Protein AF-A0A6G1H232-F1 (afdb_monomer_lite)

Organism: NCBI:txid1176131

Secondary structure (DSSP, 8-state):
----HHHHHHHTTT----PPPTTBPSEEEEEEEEEEE-TT--TT-GGGGSTTS--S--EEEEEEEEEEE-SS--B------TTTTT--TT-TTTS--TTTS-GGG---SSSPPP-PPSS---PPPPP-----SS--HHHHHHHHHHHHHHTTS--

pLDDT: mean 80.33, std 13.7, range [39.66, 95.19]

Radius of gyration: 19.37 Å; chains: 1; bounding box: 44×38×48 Å

InterPro domains:
  IPR005103 Auxiliary Activity family 9, catalytic domain [PF03443] (4-102)
  IPR049892 Auxiliary Activity family 9 [PTHR33353] (3-123)

Structure (mmCIF, N/CA/C/O backbone):
data_AF-A0A6G1H232-F1
#
_entry.id   AF-A0A6G1H232-F1
#
loop_
_atom_site.group_PDB
_atom_site.id
_atom_site.type_symbol
_atom_site.label_atom_id
_atom_site.label_alt_id
_atom_site.label_comp_id
_atom_site.label_asym_id
_atom_site.label_entity_id
_atom_site.label_seq_id
_atom_site.pdbx_PDB_ins_code
_atom_site.Cartn_x
_atom_site.Cartn_y
_atom_site.Cartn_z
_atom_site.occupancy
_atom_site.B_iso_or_equiv
_atom_site.auth_seq_id
_atom_site.auth_comp_id
_atom_site.auth_asym_id
_atom_site.auth_atom_id
_atom_site.pdbx_PDB_model_num
ATOM 1 N N . MET A 1 1 ? -1.496 -7.223 -22.963 1.00 62.72 1 MET A N 1
ATOM 2 C CA . MET A 1 1 ? -1.714 -6.046 -22.096 1.00 62.72 1 MET A CA 1
ATOM 3 C C . MET A 1 1 ? -1.833 -6.527 -20.659 1.00 62.72 1 MET A C 1
ATOM 5 O O . MET A 1 1 ? -2.638 -7.417 -20.406 1.00 62.72 1 MET A O 1
ATOM 9 N N . HIS A 1 2 ? -0.990 -6.029 -19.755 1.00 83.75 2 HIS A N 1
ATOM 10 C CA . HIS A 1 2 ? -1.059 -6.359 -18.328 1.00 83.75 2 HIS A CA 1
ATOM 11 C C . HIS A 1 2 ? -2.057 -5.431 -17.626 1.00 83.75 2 HIS A C 1
ATOM 13 O O . HIS A 1 2 ? -2.220 -4.296 -18.056 1.00 83.75 2 HIS A O 1
ATOM 19 N N . VAL A 1 3 ? -2.729 -5.924 -16.582 1.00 90.31 3 VAL A N 1
ATOM 20 C CA . VAL A 1 3 ? -3.655 -5.131 -15.759 1.00 90.31 3 VAL A CA 1
ATOM 21 C C . VAL A 1 3 ? -3.040 -4.950 -14.377 1.00 90.31 3 VAL A C 1
ATOM 23 O O . VAL A 1 3 ? -2.821 -5.934 -13.667 1.00 90.31 3 VAL A O 1
ATOM 26 N N . TRP A 1 4 ? -2.793 -3.704 -13.993 1.00 93.88 4 TRP A N 1
ATOM 27 C CA . TRP A 1 4 ? -2.229 -3.299 -12.708 1.00 93.88 4 TRP A CA 1
ATOM 28 C C . TRP A 1 4 ? -3.315 -2.817 -11.737 1.00 93.88 4 TRP A C 1
ATOM 30 O O . TRP A 1 4 ? -4.482 -2.625 -12.094 1.00 93.88 4 TRP A O 1
ATOM 40 N N . SER A 1 5 ? -2.944 -2.618 -10.470 1.00 93.94 5 SER A N 1
ATOM 41 C CA . SER A 1 5 ? -3.846 -2.028 -9.469 1.00 93.94 5 SER A CA 1
ATOM 42 C C . SER A 1 5 ? -4.325 -0.632 -9.881 1.00 93.94 5 SER A C 1
ATOM 44 O O . SER A 1 5 ? -5.495 -0.314 -9.668 1.00 93.94 5 SER A O 1
ATOM 46 N N . SER A 1 6 ? -3.466 0.158 -10.534 1.00 94.19 6 SER A N 1
ATOM 47 C CA . SER A 1 6 ? -3.787 1.480 -11.084 1.00 94.19 6 SER A CA 1
ATOM 48 C C . SER A 1 6 ? -4.922 1.433 -12.105 1.00 94.19 6 SER A C 1
ATOM 50 O O . SER A 1 6 ? -5.809 2.280 -12.066 1.00 94.19 6 SER A O 1
ATOM 52 N N . ASP A 1 7 ? -4.957 0.415 -12.965 1.00 94.00 7 ASP A N 1
ATOM 53 C CA . ASP A 1 7 ? -5.996 0.287 -13.992 1.00 94.00 7 ASP A CA 1
ATOM 54 C C . ASP A 1 7 ? -7.362 0.016 -13.355 1.00 94.00 7 ASP A C 1
ATOM 56 O O . ASP A 1 7 ? -8.379 0.592 -13.748 1.00 94.00 7 ASP A O 1
ATOM 60 N N . LYS A 1 8 ? -7.390 -0.828 -12.315 1.00 93.81 8 LYS A N 1
ATOM 61 C CA . LYS A 1 8 ? -8.605 -1.093 -11.528 1.00 93.81 8 LYS A CA 1
ATOM 62 C C . LYS A 1 8 ? -9.056 0.147 -10.762 1.00 93.81 8 LYS A C 1
ATOM 64 O O . LYS A 1 8 ? -10.244 0.451 -10.760 1.00 93.81 8 LYS A O 1
ATOM 69 N N . PHE A 1 9 ? -8.113 0.857 -10.148 1.00 92.31 9 PHE A N 1
ATOM 70 C CA . PHE A 1 9 ? -8.367 2.103 -9.432 1.00 92.31 9 PHE A CA 1
ATOM 71 C C . PHE A 1 9 ? -8.992 3.164 -10.349 1.00 92.31 9 PHE A C 1
ATOM 73 O O . PHE A 1 9 ? -10.014 3.754 -10.000 1.00 92.31 9 PHE A O 1
ATOM 80 N N . LEU A 1 10 ? -8.435 3.362 -11.547 1.00 91.44 10 LEU A N 1
ATOM 81 C CA . LEU A 1 10 ? -8.978 4.291 -12.540 1.00 91.44 10 LEU A CA 1
ATOM 82 C C . LEU A 1 10 ? -10.363 3.852 -13.029 1.00 91.44 10 LEU A C 1
ATOM 84 O O . LEU A 1 10 ? -11.277 4.675 -13.097 1.00 91.44 10 LEU A O 1
ATOM 88 N N . LYS A 1 11 ? -10.551 2.553 -13.297 1.00 94.12 11 LYS A N 1
ATOM 89 C CA . LYS A 1 11 ? -11.846 1.991 -13.709 1.00 94.12 11 LYS A CA 1
ATOM 90 C C . LYS A 1 11 ? -12.937 2.166 -12.646 1.00 94.12 11 LYS A C 1
ATOM 92 O O . LYS A 1 11 ? -14.100 2.326 -13.005 1.00 94.12 11 LYS A O 1
ATOM 97 N N . ASP A 1 12 ? -12.578 2.181 -11.364 1.00 92.75 12 ASP A N 1
ATOM 98 C CA . ASP A 1 12 ? -13.502 2.421 -10.247 1.00 92.75 12 ASP A CA 1
ATOM 99 C C . ASP A 1 12 ? -13.603 3.910 -9.855 1.00 92.75 12 ASP A C 1
ATOM 101 O O . ASP A 1 12 ? -13.785 4.265 -8.692 1.00 92.75 12 ASP A O 1
ATOM 105 N N . ASN A 1 13 ? -13.484 4.827 -10.823 1.00 90.50 13 ASN A N 1
ATOM 106 C CA . ASN A 1 13 ? -13.584 6.277 -10.601 1.00 90.50 13 ASN A CA 1
ATOM 107 C C . ASN A 1 13 ? -12.595 6.817 -9.552 1.00 90.50 13 ASN A C 1
ATOM 109 O O . ASN A 1 13 ? -12.961 7.699 -8.763 1.00 90.50 13 ASN A O 1
ATOM 113 N N . ALA A 1 14 ? -11.366 6.292 -9.552 1.00 88.81 14 ALA A N 1
ATOM 114 C CA . ALA A 1 14 ? -10.322 6.619 -8.585 1.00 88.81 14 ALA A CA 1
ATOM 115 C C . ALA A 1 14 ? -10.736 6.310 -7.133 1.00 88.81 14 ALA A C 1
ATOM 117 O O . ALA A 1 14 ? -10.474 7.087 -6.211 1.00 88.81 14 ALA A O 1
ATOM 118 N N . LYS A 1 15 ? -11.406 5.170 -6.920 1.00 88.38 15 LYS A N 1
ATOM 119 C CA . LYS A 1 15 ? -11.783 4.670 -5.593 1.00 88.38 15 LYS A CA 1
ATOM 120 C C . LYS A 1 15 ? -11.056 3.371 -5.275 1.00 88.38 15 LYS A C 1
ATOM 122 O O . LYS A 1 15 ? -10.777 2.545 -6.138 1.00 88.38 15 LYS A O 1
ATOM 127 N N . TRP A 1 16 ? -10.755 3.199 -3.992 1.00 90.62 16 TRP A N 1
ATOM 128 C CA . TRP A 1 16 ? -10.225 1.958 -3.448 1.00 90.62 16 TRP A CA 1
ATOM 129 C C . TRP A 1 16 ? -10.820 1.726 -2.062 1.00 90.62 16 TRP A C 1
ATOM 131 O O . TRP A 1 16 ? -10.748 2.599 -1.197 1.00 90.62 16 TRP A O 1
ATOM 141 N N . THR A 1 17 ? -11.430 0.561 -1.848 1.00 90.94 17 THR A N 1
ATOM 142 C CA . THR A 1 17 ? -12.083 0.229 -0.575 1.00 90.94 17 THR A CA 1
ATOM 143 C C . THR A 1 17 ? -11.216 -0.726 0.229 1.00 90.94 17 THR A C 1
ATOM 145 O O . THR A 1 17 ? -10.783 -1.759 -0.274 1.00 90.94 17 THR A O 1
ATOM 148 N N . VAL A 1 18 ? -11.015 -0.405 1.505 1.00 88.44 18 VAL A N 1
ATOM 149 C CA . VAL A 1 18 ? -10.358 -1.282 2.479 1.00 88.44 18 VAL A CA 1
ATOM 150 C C . VAL A 1 18 ? -11.296 -1.548 3.650 1.00 88.44 18 VAL A C 1
ATOM 152 O O . VAL A 1 18 ? -12.068 -0.679 4.057 1.00 88.44 18 VAL A O 1
ATOM 155 N N . THR A 1 19 ? -11.244 -2.760 4.193 1.00 87.69 19 THR A N 1
ATOM 156 C CA . THR A 1 19 ? -11.988 -3.129 5.401 1.00 87.69 19 THR A CA 1
ATOM 157 C C . THR A 1 19 ? -11.055 -3.057 6.599 1.00 87.69 19 THR A C 1
ATOM 159 O O . THR A 1 19 ? -9.981 -3.655 6.584 1.00 87.69 19 THR A O 1
ATOM 162 N N . VAL A 1 20 ? -11.465 -2.326 7.637 1.00 88.06 20 VAL A N 1
ATOM 163 C CA . VAL A 1 20 ? -10.744 -2.302 8.915 1.00 88.06 20 VAL A CA 1
ATOM 164 C C . VAL A 1 20 ? -10.770 -3.718 9.504 1.00 88.06 20 VAL A C 1
ATOM 166 O O . VAL A 1 20 ? -11.863 -4.278 9.632 1.00 88.06 20 VAL A O 1
ATOM 169 N N . PRO A 1 21 ? -9.615 -4.321 9.849 1.00 88.81 21 PRO A N 1
ATOM 170 C CA . PRO A 1 21 ? -9.601 -5.640 10.466 1.00 88.81 21 PRO A CA 1
ATOM 171 C C . PRO A 1 21 ? -10.390 -5.621 11.777 1.00 88.81 21 PRO A C 1
ATOM 173 O O . PRO A 1 21 ? -10.229 -4.722 12.596 1.00 88.81 21 PRO A O 1
ATOM 176 N N . HIS A 1 22 ? -11.263 -6.603 11.971 1.00 87.06 22 HIS A N 1
ATOM 177 C CA . HIS A 1 22 ? -12.222 -6.598 13.077 1.00 87.06 22 HIS A CA 1
ATOM 178 C C . HIS A 1 22 ? -11.588 -6.894 14.448 1.00 87.06 22 HIS A C 1
ATOM 180 O O . HIS A 1 22 ? -12.247 -6.730 15.474 1.00 87.06 22 HIS A O 1
ATOM 186 N N . ASP A 1 23 ? -10.343 -7.373 14.472 1.00 89.94 23 ASP A N 1
ATOM 187 C CA . ASP A 1 23 ? -9.664 -7.873 15.665 1.00 89.94 23 ASP A CA 1
ATOM 188 C C . ASP A 1 23 ? -8.641 -6.908 16.274 1.00 89.94 23 ASP A C 1
ATOM 190 O O . ASP A 1 23 ? -8.110 -7.176 17.352 1.00 89.94 23 ASP A O 1
ATOM 194 N N . ILE A 1 24 ? -8.396 -5.763 15.638 1.00 93.06 24 ILE A N 1
ATOM 195 C CA . ILE A 1 24 ? -7.462 -4.769 16.168 1.00 93.06 24 ILE A CA 1
ATOM 196 C C . ILE A 1 24 ? -8.065 -4.000 17.346 1.00 93.06 24 ILE A C 1
ATOM 198 O O . ILE A 1 24 ? -9.274 -3.773 17.423 1.00 93.06 24 ILE A O 1
ATOM 202 N N . ALA A 1 25 ? -7.200 -3.573 18.265 1.00 93.75 25 ALA A N 1
ATOM 203 C CA . ALA A 1 25 ? -7.613 -2.845 19.458 1.00 93.75 25 ALA A CA 1
ATOM 204 C C . ALA A 1 25 ? -8.331 -1.522 19.127 1.00 93.75 25 ALA A C 1
ATOM 206 O O . ALA A 1 25 ? -7.896 -0.816 18.214 1.00 93.75 25 ALA A O 1
ATOM 207 N N . PRO A 1 26 ? -9.374 -1.120 19.872 1.00 92.31 26 PRO A N 1
ATOM 208 C CA . PRO A 1 26 ? -9.984 0.193 19.702 1.00 92.31 26 PRO A CA 1
ATOM 209 C C . PRO A 1 26 ? -8.990 1.305 20.078 1.00 92.31 26 PRO A C 1
ATOM 211 O O . PRO A 1 26 ? -8.451 1.305 21.183 1.00 92.31 26 PRO A O 1
ATOM 214 N N . ARG A 1 27 ? -8.719 2.236 19.154 1.00 92.62 27 ARG A N 1
ATOM 215 C CA . ARG A 1 27 ? -7.879 3.440 19.343 1.00 92.62 27 ARG A CA 1
ATOM 216 C C . ARG A 1 27 ? -7.896 4.319 18.091 1.00 92.62 27 ARG A C 1
ATOM 218 O O . ARG A 1 27 ? -8.546 4.000 17.097 1.00 92.62 27 ARG A O 1
ATOM 225 N N . LYS A 1 28 ? -7.156 5.429 18.132 1.00 93.12 28 LYS A N 1
ATOM 226 C CA . LYS A 1 28 ? -6.840 6.235 16.947 1.00 93.12 28 LYS A CA 1
ATOM 227 C C . LYS A 1 28 ? -5.763 5.531 16.113 1.00 93.12 28 LYS A C 1
ATOM 229 O O . LYS A 1 28 ? -4.752 5.084 16.655 1.00 93.12 28 LYS A O 1
ATOM 234 N N . TYR A 1 29 ? -5.988 5.443 14.810 1.00 93.06 29 TYR A N 1
ATOM 235 C CA . TYR A 1 29 ? -5.067 4.897 13.818 1.00 93.06 29 TYR A CA 1
ATOM 236 C C . TYR A 1 29 ? -4.853 5.910 12.695 1.00 93.06 29 TYR A C 1
ATOM 238 O O . TYR A 1 29 ? -5.744 6.700 12.383 1.00 93.06 29 TYR A O 1
ATOM 246 N N . VAL A 1 30 ? -3.691 5.829 12.051 1.00 93.62 30 VAL A N 1
ATOM 247 C CA . VAL A 1 30 ? -3.447 6.464 10.754 1.00 93.62 30 VAL A CA 1
ATOM 248 C C . VAL A 1 30 ? -3.567 5.386 9.685 1.00 93.62 30 VAL A C 1
ATOM 250 O O . VAL A 1 30 ? -2.851 4.385 9.721 1.00 93.62 30 VAL A O 1
ATOM 253 N N . VAL A 1 31 ? -4.466 5.586 8.730 1.00 93.81 31 VAL A N 1
ATOM 254 C CA . VAL A 1 31 ? -4.542 4.791 7.505 1.00 93.81 31 VAL A CA 1
ATOM 255 C C . VAL A 1 31 ? -3.631 5.449 6.480 1.00 93.81 31 VAL A C 1
ATOM 257 O O . VAL A 1 31 ? -3.939 6.535 6.000 1.00 93.81 31 VAL A O 1
ATOM 260 N N . ARG A 1 32 ? -2.513 4.798 6.152 1.00 95.19 32 ARG A N 1
ATOM 261 C CA . ARG A 1 32 ? -1.597 5.209 5.081 1.00 95.19 32 ARG A CA 1
ATOM 262 C C . ARG A 1 32 ? -1.954 4.443 3.808 1.00 95.19 32 ARG A C 1
ATOM 264 O O . ARG A 1 32 ? -1.670 3.252 3.713 1.00 95.19 32 ARG A O 1
ATOM 271 N N . HIS A 1 33 ? -2.588 5.110 2.855 1.00 94.69 33 HIS A N 1
ATOM 272 C CA . HIS A 1 33 ? -2.794 4.603 1.501 1.00 94.69 33 HIS A CA 1
ATOM 273 C C . HIS A 1 33 ? -1.624 5.035 0.613 1.00 94.69 33 HIS A C 1
ATOM 275 O O . HIS A 1 33 ? -1.111 6.142 0.757 1.00 94.69 33 HIS A O 1
ATOM 281 N N . GLU A 1 34 ? -1.195 4.168 -0.296 1.00 95.00 34 GLU A N 1
ATOM 282 C CA . GLU A 1 34 ? -0.082 4.447 -1.196 1.00 95.00 34 GLU A CA 1
ATOM 283 C C . GLU A 1 34 ? -0.333 3.823 -2.564 1.00 95.00 34 GLU A C 1
ATOM 285 O O . GLU A 1 34 ? -0.633 2.633 -2.659 1.00 95.00 34 GLU A O 1
ATOM 290 N N . ASN A 1 35 ? -0.155 4.631 -3.607 1.00 94.62 35 ASN A N 1
ATOM 291 C CA . ASN A 1 35 ? 0.039 4.153 -4.968 1.00 94.62 35 ASN A CA 1
ATOM 292 C C . ASN A 1 35 ? 1.523 4.259 -5.312 1.00 94.62 35 ASN A C 1
ATOM 294 O O . ASN A 1 35 ? 2.147 5.285 -5.052 1.00 94.62 35 ASN A O 1
ATOM 298 N N . LEU A 1 36 ? 2.073 3.208 -5.912 1.00 93.31 36 LEU A N 1
ATOM 299 C CA . LEU A 1 36 ? 3.470 3.153 -6.317 1.00 93.31 36 LEU A CA 1
ATOM 300 C C . LEU A 1 36 ? 3.535 3.094 -7.845 1.00 93.31 36 LEU A C 1
ATOM 302 O O . LEU A 1 36 ? 3.120 2.100 -8.441 1.00 93.31 36 LEU A O 1
ATOM 306 N N . ALA A 1 37 ? 4.003 4.165 -8.486 1.00 92.69 37 ALA A N 1
ATOM 307 C CA . ALA A 1 37 ? 4.113 4.214 -9.940 1.00 92.69 37 ALA A CA 1
ATOM 308 C C . ALA A 1 37 ? 5.483 3.695 -10.394 1.00 92.69 37 ALA A C 1
ATOM 310 O O . ALA A 1 37 ? 6.516 4.129 -9.890 1.00 92.69 37 ALA A O 1
ATOM 311 N N . LEU A 1 38 ? 5.475 2.770 -11.358 1.00 91.88 38 LEU A N 1
ATOM 312 C CA . LEU A 1 38 ? 6.658 2.004 -11.771 1.00 91.88 38 LEU A CA 1
ATOM 313 C C . LEU A 1 38 ? 7.176 2.365 -13.170 1.00 91.88 38 LEU A C 1
ATOM 315 O O . LEU A 1 38 ? 8.104 1.734 -13.661 1.00 91.88 38 LEU A O 1
ATOM 319 N N . HIS A 1 39 ? 6.584 3.364 -13.828 1.00 89.69 39 HIS A N 1
ATOM 320 C CA . HIS A 1 39 ? 6.875 3.688 -15.229 1.00 89.69 39 HIS A CA 1
ATOM 321 C C . HIS A 1 39 ? 8.313 4.178 -15.476 1.00 89.69 39 HIS A C 1
ATOM 323 O O . HIS A 1 39 ? 8.751 4.134 -16.619 1.00 89.69 39 HIS A O 1
ATOM 329 N N . PHE A 1 40 ? 9.033 4.556 -14.412 1.00 86.94 40 PHE A N 1
ATOM 330 C CA . PHE A 1 40 ? 10.464 4.886 -14.406 1.00 86.94 40 PHE A CA 1
ATOM 331 C C . PHE A 1 40 ? 11.267 4.052 -13.387 1.00 86.94 40 PHE A C 1
ATOM 333 O O . PHE A 1 40 ? 12.355 4.439 -12.958 1.00 86.94 40 PHE A O 1
ATOM 340 N N . ALA A 1 41 ? 10.726 2.911 -12.946 1.00 87.62 41 ALA A N 1
ATOM 341 C CA . ALA A 1 41 ? 11.365 2.063 -11.938 1.00 87.62 41 ALA A CA 1
ATOM 342 C C . ALA A 1 41 ? 12.420 1.109 -12.525 1.00 87.62 41 ALA A C 1
ATOM 344 O O . ALA A 1 41 ? 13.068 0.379 -11.774 1.00 87.62 41 ALA A O 1
ATOM 345 N N . SER A 1 42 ? 12.628 1.098 -13.844 1.00 85.75 42 SER A N 1
ATOM 346 C CA . SER A 1 42 ? 13.705 0.308 -14.437 1.00 85.75 42 SER A CA 1
ATOM 347 C C . SER A 1 42 ? 15.056 0.986 -14.217 1.00 85.75 42 SER A C 1
ATOM 349 O O . SER A 1 42 ? 15.229 2.155 -14.543 1.00 85.75 42 SER A O 1
ATOM 351 N N . LYS A 1 43 ? 16.056 0.243 -13.728 1.00 77.31 43 LYS A N 1
ATOM 352 C CA . LYS A 1 43 ? 17.434 0.758 -13.585 1.00 77.31 43 LYS A CA 1
ATOM 353 C C . LYS A 1 43 ? 18.082 1.113 -14.928 1.00 77.31 43 LYS A C 1
ATOM 355 O O . LYS A 1 43 ? 19.053 1.861 -14.947 1.00 77.31 43 LYS A O 1
ATOM 360 N N . THR A 1 44 ? 17.570 0.556 -16.023 1.00 76.19 44 THR A N 1
ATOM 361 C CA . THR A 1 44 ? 18.047 0.799 -17.390 1.00 76.19 44 THR A CA 1
ATOM 362 C C . THR A 1 44 ? 17.249 1.883 -18.112 1.00 76.19 44 THR A C 1
ATOM 364 O O . THR A 1 44 ? 17.486 2.115 -19.296 1.00 76.19 44 THR A O 1
ATOM 367 N N . ASP A 1 45 ? 16.308 2.548 -17.431 1.00 72.38 45 ASP A N 1
ATOM 368 C CA . ASP A 1 45 ? 15.524 3.626 -18.025 1.00 72.38 45 ASP A CA 1
ATOM 369 C C . ASP A 1 45 ? 16.437 4.807 -18.420 1.00 72.38 45 ASP A C 1
ATOM 371 O O . ASP A 1 45 ? 17.198 5.291 -17.579 1.00 72.38 45 ASP A O 1
ATOM 375 N N . PRO A 1 46 ? 16.388 5.312 -19.667 1.00 69.94 46 PRO A N 1
ATOM 376 C CA . PRO A 1 46 ? 17.190 6.460 -20.086 1.00 69.94 46 PRO A CA 1
ATOM 377 C C . PRO A 1 46 ? 16.973 7.711 -19.226 1.00 69.94 46 PRO A C 1
ATOM 379 O O . PRO A 1 46 ? 17.913 8.491 -19.048 1.00 69.94 46 PRO A O 1
ATOM 382 N N . ILE A 1 47 ? 15.782 7.903 -18.637 1.00 65.00 47 ILE A N 1
ATOM 383 C CA . ILE A 1 47 ? 15.537 9.045 -17.743 1.00 65.00 47 ILE A CA 1
ATOM 384 C C . ILE A 1 47 ? 16.323 8.934 -16.432 1.00 65.00 47 ILE A C 1
ATOM 386 O O . ILE A 1 47 ? 16.614 9.948 -15.801 1.00 65.00 47 ILE A O 1
ATOM 390 N N . ALA A 1 48 ? 16.703 7.714 -16.040 1.00 61.00 48 ALA A N 1
ATOM 391 C CA . ALA A 1 48 ? 17.518 7.438 -14.861 1.00 61.00 48 ALA A CA 1
ATOM 392 C C . ALA A 1 48 ? 18.937 7.995 -14.987 1.00 61.00 48 ALA A C 1
ATOM 394 O O . ALA A 1 48 ? 19.627 8.155 -13.982 1.00 61.00 48 ALA A O 1
ATOM 395 N N . MET A 1 49 ? 19.369 8.238 -16.225 1.00 59.38 49 MET A N 1
ATOM 396 C CA . MET A 1 49 ? 20.708 8.688 -16.591 1.00 59.38 49 MET A CA 1
ATOM 397 C C . MET A 1 49 ? 20.742 10.190 -16.913 1.00 59.38 49 MET A C 1
ATOM 399 O O . MET A 1 49 ? 21.801 10.721 -17.245 1.00 59.38 49 MET A O 1
ATOM 403 N N . MET A 1 50 ? 19.601 10.889 -16.824 1.00 67.56 50 MET A N 1
ATOM 404 C CA . MET A 1 50 ? 19.524 12.326 -17.089 1.00 67.56 50 MET A CA 1
ATOM 405 C C . MET A 1 50 ? 20.122 13.131 -15.922 1.00 67.56 50 MET A C 1
ATOM 407 O O . MET A 1 50 ? 19.671 12.978 -14.781 1.00 67.56 50 MET A O 1
ATOM 411 N N . PRO A 1 51 ? 21.089 14.034 -16.178 1.00 64.69 51 PRO A N 1
ATOM 412 C CA . PRO A 1 51 ? 21.654 14.895 -15.144 1.00 64.69 51 PRO A CA 1
ATOM 413 C C . PRO A 1 51 ? 20.567 15.735 -14.460 1.00 64.69 51 PRO A C 1
ATOM 415 O O . PRO A 1 51 ? 19.777 16.399 -15.127 1.00 64.69 51 PRO A O 1
ATOM 418 N N . GLY A 1 52 ? 20.531 15.718 -13.125 1.00 68.69 52 GLY A N 1
ATOM 419 C CA . GLY A 1 52 ? 19.572 16.491 -12.324 1.00 68.69 52 GLY A CA 1
ATOM 420 C C . GLY A 1 52 ? 18.229 15.802 -12.058 1.00 68.69 52 GLY A C 1
ATOM 421 O O . GLY A 1 52 ? 17.460 16.293 -11.234 1.00 68.69 52 GLY A O 1
ATOM 422 N N . MET A 1 53 ? 17.960 14.648 -12.676 1.00 64.38 53 MET A N 1
ATOM 423 C CA . MET A 1 53 ? 16.858 13.771 -12.276 1.00 64.38 53 MET A CA 1
ATOM 424 C C . MET A 1 53 ? 17.358 12.836 -11.165 1.00 64.38 53 MET A C 1
ATOM 426 O O . MET A 1 53 ? 18.464 12.311 -11.259 1.00 64.38 53 MET A O 1
ATOM 430 N N . GLY A 1 54 ? 16.569 12.610 -10.111 1.00 62.38 54 GLY A N 1
ATOM 431 C CA . GLY A 1 54 ? 16.937 11.802 -8.931 1.00 62.38 54 GLY A CA 1
ATOM 432 C C . GLY A 1 54 ? 17.149 10.294 -9.166 1.00 62.38 54 GLY A C 1
ATOM 433 O O . GLY A 1 54 ? 16.989 9.517 -8.228 1.00 62.38 54 GLY A O 1
ATOM 434 N N . GLY A 1 55 ? 17.500 9.885 -10.388 1.00 66.50 55 GLY A N 1
ATOM 435 C CA . GLY A 1 55 ? 17.681 8.501 -10.819 1.00 66.50 55 GLY A CA 1
ATOM 436 C C . GLY A 1 55 ? 16.378 7.782 -11.179 1.00 66.50 55 GLY A C 1
ATOM 437 O O . GLY A 1 55 ? 15.280 8.327 -11.056 1.00 66.50 55 GLY A O 1
ATOM 438 N N . ALA A 1 56 ? 16.514 6.532 -11.632 1.00 72.62 56 ALA A N 1
ATOM 439 C CA . ALA A 1 56 ? 15.398 5.594 -11.745 1.00 72.62 56 ALA A CA 1
ATOM 440 C C . ALA A 1 56 ? 14.837 5.278 -10.364 1.00 72.62 56 ALA A C 1
ATOM 442 O O . ALA A 1 56 ? 15.580 5.163 -9.388 1.00 72.62 56 ALA A O 1
ATOM 443 N N . GLY A 1 57 ? 13.534 5.041 -10.304 1.00 76.50 57 GLY A N 1
ATOM 444 C CA . GLY A 1 57 ? 12.893 4.587 -9.086 1.00 76.50 57 GLY A CA 1
ATOM 445 C C . GLY A 1 57 ? 11.382 4.609 -9.179 1.00 76.50 57 GLY A C 1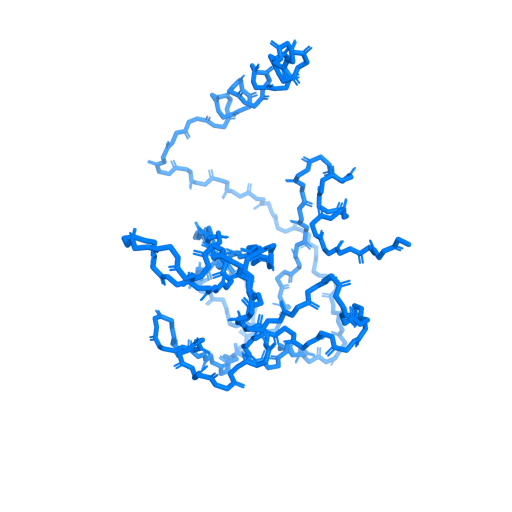
ATOM 446 O O . GLY A 1 57 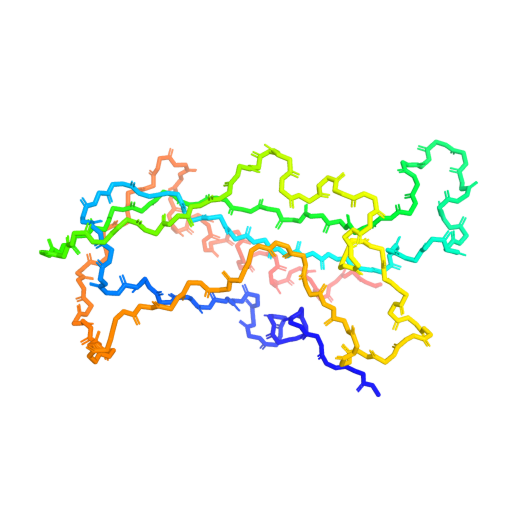? 10.776 5.302 -9.998 1.00 76.50 57 GLY A O 1
ATOM 447 N N . ALA A 1 58 ? 10.767 3.828 -8.304 1.00 87.50 58 ALA A N 1
ATOM 448 C CA . ALA A 1 58 ? 9.340 3.896 -8.096 1.00 87.50 58 ALA A CA 1
ATOM 449 C C . ALA A 1 58 ? 8.933 5.236 -7.452 1.00 87.50 58 ALA A C 1
ATOM 451 O O . ALA A 1 58 ? 9.593 5.734 -6.540 1.00 87.50 58 ALA A O 1
ATOM 452 N N . GLN A 1 59 ? 7.816 5.807 -7.903 1.00 89.38 59 GLN A N 1
ATOM 453 C CA . GLN A 1 59 ? 7.261 7.047 -7.355 1.00 89.38 59 GLN A CA 1
ATOM 454 C C . GLN A 1 59 ? 6.144 6.726 -6.358 1.00 89.38 59 GLN A C 1
ATOM 456 O O . GLN A 1 59 ? 5.106 6.176 -6.736 1.00 89.38 59 GLN A O 1
ATOM 461 N N . SER A 1 60 ? 6.343 7.075 -5.087 1.00 90.56 60 SER A N 1
ATOM 462 C CA . SER A 1 60 ? 5.352 6.877 -4.022 1.00 90.56 60 SER A CA 1
ATOM 463 C C . SER A 1 60 ? 4.370 8.050 -3.928 1.00 90.56 60 SER A C 1
ATOM 465 O O . SER A 1 60 ? 4.754 9.166 -3.584 1.00 90.56 60 SER A O 1
ATOM 467 N N . PHE A 1 61 ? 3.079 7.779 -4.126 1.00 92.88 61 PHE A N 1
ATOM 468 C CA . PHE A 1 61 ? 1.969 8.710 -3.903 1.00 92.88 61 PHE A CA 1
ATOM 469 C C . PHE A 1 61 ? 1.233 8.323 -2.620 1.00 92.88 61 PHE A C 1
ATOM 471 O O . PHE A 1 61 ? 0.374 7.438 -2.624 1.00 92.88 61 PHE A O 1
ATOM 478 N N . VAL A 1 62 ? 1.598 8.965 -1.511 1.00 94.00 62 VAL A N 1
ATOM 479 C CA . VAL A 1 62 ? 1.146 8.600 -0.161 1.00 94.00 62 VAL A CA 1
ATOM 480 C C . VAL A 1 62 ? 0.045 9.539 0.319 1.00 94.00 62 VAL A C 1
ATOM 482 O O . VAL A 1 62 ? 0.188 10.756 0.260 1.00 94.00 62 VAL A O 1
ATOM 485 N N . MET A 1 63 ? -1.027 8.972 0.868 1.00 92.56 63 MET A N 1
ATOM 486 C CA . MET A 1 63 ? -2.099 9.700 1.545 1.00 92.56 63 MET A CA 1
ATOM 487 C C . MET A 1 63 ? -2.346 9.105 2.931 1.00 92.56 63 MET A C 1
ATOM 489 O O . MET A 1 63 ? -2.401 7.886 3.088 1.00 92.56 63 MET A O 1
ATOM 493 N N . CYS A 1 64 ? -2.535 9.961 3.934 1.00 92.44 64 CYS A N 1
ATOM 494 C CA . CYS A 1 64 ? -2.814 9.548 5.308 1.00 92.44 64 CYS A CA 1
ATOM 495 C C . CYS A 1 64 ? -4.187 10.054 5.759 1.00 92.44 64 CYS A C 1
ATOM 497 O O . CYS A 1 64 ? -4.516 11.219 5.555 1.00 92.44 64 CYS A O 1
ATOM 499 N N . ALA A 1 65 ? -4.961 9.195 6.420 1.00 89.38 65 ALA A N 1
ATOM 500 C CA . ALA A 1 65 ? -6.230 9.551 7.048 1.00 89.38 65 ALA A CA 1
ATOM 501 C C . ALA A 1 65 ? -6.248 9.112 8.515 1.00 89.38 65 ALA A C 1
ATOM 503 O O . ALA A 1 65 ? -5.868 7.987 8.839 1.00 89.38 65 ALA A O 1
ATOM 504 N N . ASN A 1 66 ? -6.724 9.982 9.404 1.00 88.50 66 ASN A N 1
ATOM 505 C CA . ASN A 1 66 ? -6.930 9.641 10.808 1.00 88.50 66 ASN A CA 1
ATOM 506 C C . ASN A 1 66 ? -8.282 8.947 10.975 1.00 88.50 66 ASN A C 1
ATOM 508 O O . ASN A 1 66 ? -9.304 9.460 10.522 1.00 88.50 66 ASN A O 1
ATOM 512 N N . VAL A 1 67 ? -8.300 7.799 11.647 1.00 87.88 67 VAL A N 1
ATOM 513 C CA . VAL A 1 67 ? -9.529 7.060 11.957 1.00 87.88 67 VAL A CA 1
ATOM 514 C C . VAL A 1 67 ? -9.555 6.678 13.428 1.00 87.88 67 VAL A C 1
ATOM 516 O O . VAL A 1 67 ? -8.525 6.355 14.018 1.00 87.88 67 VAL A O 1
ATOM 519 N N . GLN A 1 68 ? -10.740 6.680 14.030 1.00 88.44 68 GLN A N 1
ATOM 520 C CA . GLN A 1 68 ? -10.955 6.109 15.353 1.00 88.44 68 GLN A CA 1
ATOM 521 C C . GLN A 1 68 ? -11.651 4.763 15.193 1.00 88.44 68 GLN A C 1
ATOM 523 O O . GLN A 1 68 ? -12.788 4.690 14.732 1.00 88.44 68 GLN A O 1
ATOM 528 N N . VAL A 1 69 ? -10.949 3.696 15.558 1.00 88.56 69 VAL A N 1
ATOM 529 C CA . VAL A 1 69 ? -11.504 2.345 15.577 1.00 88.56 69 VAL A CA 1
ATOM 530 C C . VAL A 1 69 ? -12.096 2.096 16.954 1.00 88.56 69 VAL A C 1
ATOM 532 O O . VAL A 1 69 ? -11.453 2.342 17.974 1.00 88.56 69 VAL A O 1
ATOM 535 N N . SER A 1 70 ? -13.317 1.587 16.973 1.00 85.50 70 SER A N 1
ATOM 536 C CA . SER A 1 70 ? -14.018 1.108 18.161 1.00 85.50 70 SER A CA 1
ATOM 537 C C . SER A 1 70 ? -14.249 -0.398 18.060 1.00 85.50 70 SER A C 1
ATOM 539 O O . SER A 1 70 ? -14.284 -0.960 16.968 1.00 85.50 70 SER A O 1
ATOM 541 N N . GLY A 1 71 ? -14.421 -1.056 19.201 1.00 82.88 71 GLY A N 1
ATOM 542 C CA . GLY A 1 71 ? -14.550 -2.506 19.294 1.00 82.88 71 GLY A CA 1
ATOM 543 C C . GLY A 1 71 ? -14.147 -2.996 20.680 1.00 82.88 71 GLY A C 1
ATOM 544 O O . GLY A 1 71 ? -13.884 -2.195 21.570 1.00 82.88 71 GLY A O 1
ATOM 545 N N . GLN A 1 72 ? -14.099 -4.314 20.855 1.00 84.62 72 GLN A N 1
ATOM 546 C CA . GLN A 1 72 ? -13.746 -4.967 22.129 1.00 84.62 72 GLN A CA 1
ATOM 547 C C . GLN A 1 72 ? -12.505 -5.861 22.015 1.00 84.62 72 GLN A C 1
ATOM 549 O O . GLN A 1 72 ? -12.146 -6.575 22.946 1.00 84.62 72 GLN A O 1
ATOM 554 N N . ARG A 1 73 ? -11.883 -5.889 20.836 1.00 87.81 73 ARG A N 1
ATOM 555 C CA . ARG A 1 73 ? -10.723 -6.734 20.558 1.00 87.81 73 ARG A CA 1
ATOM 556 C C . ARG A 1 73 ? -9.447 -6.027 21.006 1.00 87.81 73 ARG A C 1
ATOM 558 O O . ARG A 1 73 ? -9.480 -4.847 21.337 1.00 87.81 73 ARG A O 1
ATOM 565 N N . THR A 1 74 ? -8.338 -6.754 21.079 1.00 91.19 74 THR A N 1
ATOM 566 C CA . THR A 1 74 ? -7.097 -6.272 21.714 1.00 91.19 74 THR A CA 1
ATOM 567 C C . THR A 1 74 ? -5.856 -6.481 20.849 1.00 91.19 74 THR A C 1
ATOM 569 O O . THR A 1 74 ? -4.753 -6.114 21.263 1.00 91.19 74 THR A O 1
ATOM 572 N N . THR A 1 75 ? -5.998 -7.013 19.628 1.00 93.81 75 THR A N 1
ATOM 573 C CA . THR A 1 75 ? -4.846 -7.324 18.780 1.00 93.81 75 THR A CA 1
ATOM 574 C C . THR A 1 75 ? -4.104 -6.053 18.385 1.00 93.81 75 THR A C 1
ATOM 576 O O . THR A 1 75 ? -4.689 -5.037 18.001 1.00 93.81 75 THR A O 1
ATOM 579 N N . THR A 1 76 ? -2.779 -6.116 18.462 1.00 93.31 76 THR A N 1
ATOM 580 C CA . THR A 1 76 ? -1.884 -5.057 17.998 1.00 93.31 76 THR A CA 1
ATOM 581 C C . THR A 1 76 ? -0.922 -5.664 16.983 1.00 93.31 76 THR A C 1
ATOM 583 O O . THR A 1 76 ? 0.079 -6.263 17.377 1.00 93.31 76 THR A O 1
ATOM 586 N N . PRO A 1 77 ? -1.235 -5.560 15.676 1.00 91.81 77 PRO A N 1
ATOM 587 C CA . PRO A 1 77 ? -0.366 -6.069 14.625 1.00 91.81 77 PRO A CA 1
ATOM 588 C C . PRO A 1 77 ? 1.022 -5.433 14.710 1.00 91.81 77 PRO A C 1
ATOM 590 O O . PRO A 1 77 ? 1.144 -4.225 14.931 1.00 91.81 77 PRO A O 1
ATOM 593 N N . LYS A 1 78 ? 2.074 -6.235 14.512 1.00 92.00 78 LYS A N 1
ATOM 594 C CA . LYS A 1 78 ? 3.434 -5.702 14.372 1.00 92.00 78 LYS A CA 1
ATOM 595 C C . LYS A 1 78 ? 3.507 -4.871 13.090 1.00 92.00 78 LYS A C 1
ATOM 597 O O . LYS A 1 78 ? 3.097 -5.336 12.030 1.00 92.00 78 LYS A O 1
ATOM 602 N N . GLY A 1 79 ? 4.011 -3.646 13.205 1.00 91.38 79 GLY A N 1
ATOM 603 C CA . GLY A 1 79 ? 4.210 -2.734 12.080 1.00 91.38 79 GLY A CA 1
ATOM 604 C C . GLY A 1 79 ? 5.677 -2.596 11.677 1.00 91.38 79 GLY A C 1
ATOM 605 O O . GLY A 1 79 ? 6.572 -3.141 12.320 1.00 91.38 79 GLY A O 1
ATOM 606 N N . VAL A 1 80 ? 5.904 -1.805 10.631 1.00 92.12 80 VAL A N 1
ATOM 607 C CA . VAL A 1 80 ? 7.224 -1.332 10.187 1.00 92.12 80 VAL A CA 1
ATOM 608 C C . VAL A 1 80 ? 7.269 0.198 10.252 1.00 92.12 80 VAL A C 1
ATOM 610 O O . VAL A 1 80 ? 6.225 0.845 10.350 1.00 92.12 80 VAL A O 1
ATOM 613 N N . LYS A 1 81 ? 8.467 0.790 10.211 1.00 90.69 81 LYS A N 1
ATOM 614 C CA . LYS A 1 81 ? 8.650 2.250 10.217 1.00 90.69 81 LYS A CA 1
ATOM 615 C C . LYS A 1 81 ? 8.847 2.779 8.797 1.00 90.69 81 LYS A C 1
ATOM 617 O O . LYS A 1 81 ? 9.615 2.210 8.027 1.00 90.69 81 LYS A O 1
ATOM 622 N N . PHE A 1 82 ? 8.186 3.889 8.480 1.00 87.38 82 PHE A N 1
ATOM 623 C CA . PHE A 1 82 ? 8.381 4.636 7.240 1.00 87.38 82 PHE A CA 1
ATOM 624 C C . PHE A 1 82 ? 8.894 6.042 7.562 1.00 87.38 82 PHE A C 1
ATOM 626 O O . PHE A 1 82 ? 8.164 6.785 8.222 1.00 87.38 82 PHE A O 1
ATOM 633 N N . PRO A 1 83 ? 10.095 6.427 7.088 1.00 83.56 83 PRO A N 1
ATOM 634 C CA . PRO A 1 83 ? 11.194 5.560 6.609 1.00 83.56 83 PRO A CA 1
ATOM 635 C C . PRO A 1 83 ? 11.738 4.638 7.735 1.00 83.56 83 PRO A C 1
ATOM 637 O O . PRO A 1 83 ? 11.496 4.946 8.907 1.00 83.56 83 PRO A O 1
ATOM 640 N N . PRO A 1 84 ? 12.422 3.499 7.451 1.00 77.81 84 PRO A N 1
ATOM 641 C CA . PRO A 1 84 ? 13.104 3.100 6.205 1.00 77.81 84 PRO A CA 1
ATOM 642 C C . PRO A 1 84 ? 12.532 1.848 5.490 1.00 77.81 84 PRO A C 1
ATOM 644 O O . PRO A 1 84 ? 13.268 1.119 4.831 1.00 77.81 84 PRO A O 1
ATOM 647 N N . ALA A 1 85 ? 11.245 1.526 5.636 1.00 84.50 85 ALA A N 1
ATOM 648 C CA . ALA A 1 85 ? 10.714 0.234 5.173 1.00 84.50 85 ALA A CA 1
ATOM 649 C C . ALA A 1 85 ? 10.828 -0.078 3.658 1.00 84.50 85 ALA A C 1
ATOM 651 O O . ALA A 1 85 ? 10.651 -1.240 3.310 1.00 84.50 85 ALA A O 1
ATOM 652 N N . TYR A 1 86 ? 11.141 0.900 2.790 1.00 83.44 86 TYR A N 1
ATOM 653 C CA . TYR A 1 86 ? 11.448 0.705 1.353 1.00 83.44 86 TYR A CA 1
ATOM 654 C C . TYR A 1 86 ? 12.878 1.120 0.971 1.00 83.44 86 TYR A C 1
ATOM 656 O O . TYR A 1 86 ? 13.152 1.518 -0.160 1.00 83.44 86 TYR A O 1
ATOM 664 N N . SER A 1 87 ? 13.785 1.167 1.942 1.00 68.19 87 SER A N 1
ATOM 665 C CA . SER A 1 87 ? 15.126 1.720 1.741 1.00 68.19 87 SER A CA 1
ATOM 666 C C . SER A 1 87 ? 16.156 0.676 1.314 1.00 68.19 87 SER A C 1
ATOM 668 O O . SER A 1 87 ? 17.332 1.019 1.202 1.00 68.19 87 SER A O 1
ATOM 670 N N . SER A 1 88 ? 15.766 -0.585 1.089 1.00 65.50 88 SER A N 1
ATOM 671 C CA . SER A 1 88 ? 16.716 -1.592 0.620 1.00 65.50 88 SER A CA 1
ATOM 672 C C . SER A 1 88 ? 16.982 -1.381 -0.874 1.00 65.50 88 SER A C 1
ATOM 674 O O . SER A 1 88 ? 16.045 -1.434 -1.671 1.00 65.50 88 SER A O 1
ATOM 676 N N . PRO A 1 89 ? 18.250 -1.238 -1.310 1.00 61.41 89 PRO A N 1
ATOM 677 C CA . PRO A 1 89 ? 18.604 -1.209 -2.737 1.00 61.41 89 PRO A CA 1
ATOM 678 C C . PRO A 1 89 ? 18.158 -2.465 -3.506 1.00 61.41 89 PRO A C 1
ATOM 680 O O . PRO A 1 89 ? 18.129 -2.471 -4.740 1.00 61.41 89 PRO A O 1
ATOM 683 N N . ASN A 1 90 ? 17.835 -3.525 -2.758 1.00 62.03 90 ASN A N 1
ATOM 684 C CA . ASN A 1 90 ? 17.381 -4.817 -3.242 1.00 62.03 90 ASN A CA 1
ATOM 685 C C . ASN A 1 90 ? 15.871 -5.024 -3.082 1.00 62.03 90 ASN A C 1
ATOM 687 O O . ASN A 1 90 ? 15.431 -6.147 -3.307 1.00 62.03 90 ASN A O 1
ATOM 691 N N . ASP A 1 91 ? 15.080 -4.017 -2.684 1.00 75.31 91 ASP A N 1
ATOM 692 C CA . ASP A 1 91 ? 13.620 -4.154 -2.682 1.00 75.31 91 ASP A CA 1
ATOM 693 C C . ASP A 1 91 ? 13.152 -4.337 -4.137 1.00 75.31 91 ASP A C 1
ATOM 695 O O . ASP A 1 91 ? 13.131 -3.372 -4.910 1.00 75.31 91 ASP A O 1
ATOM 699 N N . PRO A 1 92 ? 12.777 -5.566 -4.552 1.00 78.50 92 PRO A N 1
ATOM 700 C CA . PRO A 1 92 ? 12.558 -5.883 -5.966 1.00 78.50 92 PRO A CA 1
ATOM 701 C C . PRO A 1 92 ? 11.336 -5.153 -6.533 1.00 78.50 92 PRO A C 1
ATOM 703 O O . PRO A 1 92 ? 11.169 -5.059 -7.743 1.00 78.50 92 PRO A O 1
ATOM 706 N N . GLY A 1 93 ? 10.475 -4.639 -5.652 1.00 84.25 93 GLY A N 1
ATOM 707 C CA . GLY A 1 93 ? 9.308 -3.848 -6.010 1.00 84.25 93 GLY A CA 1
ATOM 708 C C . GLY A 1 93 ? 9.583 -2.359 -6.233 1.00 84.25 93 GLY A C 1
ATOM 709 O O . GLY A 1 93 ? 8.705 -1.684 -6.770 1.00 84.25 93 GLY A O 1
ATOM 710 N N . ILE A 1 94 ? 10.756 -1.853 -5.823 1.00 87.88 94 ILE A N 1
ATOM 711 C CA . ILE A 1 94 ? 11.179 -0.450 -5.999 1.00 87.88 94 ILE A CA 1
ATOM 712 C C . ILE A 1 94 ? 11.912 -0.254 -7.327 1.00 87.88 94 ILE A C 1
ATOM 714 O O . ILE A 1 94 ? 11.754 0.788 -7.962 1.00 87.88 94 ILE A O 1
ATOM 718 N N . PHE A 1 95 ? 12.664 -1.268 -7.763 1.00 86.56 95 PHE A N 1
ATOM 719 C CA . PHE A 1 95 ? 13.309 -1.302 -9.071 1.00 86.56 95 PHE A CA 1
ATOM 720 C C . PHE A 1 95 ? 12.760 -2.458 -9.902 1.00 86.56 95 PHE A C 1
ATOM 722 O O . PHE A 1 95 ? 13.172 -3.603 -9.721 1.00 86.56 95 PHE A O 1
ATOM 729 N N . PHE A 1 96 ? 11.839 -2.159 -10.813 1.00 88.06 96 PHE A N 1
ATOM 730 C CA . PHE A 1 96 ? 11.181 -3.161 -11.642 1.00 88.06 96 PHE A CA 1
ATOM 731 C C . PHE A 1 96 ? 10.937 -2.627 -13.053 1.00 88.06 96 PHE A C 1
ATOM 733 O O . PHE A 1 96 ? 10.389 -1.540 -13.228 1.00 88.06 96 PHE A O 1
ATOM 740 N N . ASP A 1 97 ? 11.321 -3.412 -14.059 1.00 89.38 97 ASP A N 1
ATOM 741 C CA . ASP A 1 97 ? 11.090 -3.088 -15.465 1.00 89.38 97 ASP A CA 1
ATOM 742 C C . ASP A 1 97 ? 9.734 -3.641 -15.920 1.00 89.38 97 ASP A C 1
ATOM 744 O O . ASP A 1 97 ? 9.613 -4.811 -16.297 1.00 89.38 97 ASP A O 1
ATOM 748 N N . ILE A 1 98 ? 8.708 -2.786 -15.886 1.00 90.75 98 ILE A N 1
ATOM 749 C CA . ILE A 1 98 ? 7.348 -3.136 -16.321 1.00 90.75 98 ILE A CA 1
ATOM 750 C C . ILE A 1 98 ? 7.216 -3.357 -17.837 1.00 90.75 98 ILE A C 1
ATOM 752 O O . ILE A 1 98 ? 6.181 -3.865 -18.270 1.00 90.75 98 ILE A O 1
ATOM 756 N N . TYR A 1 99 ? 8.208 -2.957 -18.639 1.00 88.06 99 TYR A N 1
ATOM 757 C CA . TYR A 1 99 ? 8.154 -3.018 -20.101 1.00 88.06 99 TYR A CA 1
ATOM 758 C C . TYR A 1 99 ? 8.709 -4.338 -20.641 1.00 88.06 99 TYR A C 1
ATOM 760 O O . TYR A 1 99 ? 8.203 -4.851 -21.638 1.00 88.06 99 TYR A O 1
ATOM 768 N N . HIS A 1 100 ? 9.706 -4.910 -19.962 1.00 89.25 100 HIS A N 1
ATOM 769 C CA . HIS A 1 100 ? 10.386 -6.138 -20.397 1.00 89.25 100 HIS A CA 1
ATOM 770 C C . HIS A 1 100 ? 10.183 -7.334 -19.458 1.00 89.25 100 HIS A C 1
ATOM 772 O O . HIS A 1 100 ? 10.564 -8.454 -19.803 1.00 89.25 100 HIS A O 1
ATOM 778 N N . THR A 1 101 ? 9.560 -7.133 -18.294 1.00 89.06 101 THR A N 1
ATOM 779 C CA . THR A 1 101 ? 9.258 -8.205 -17.333 1.00 89.06 101 THR A CA 1
ATOM 780 C C . THR A 1 101 ? 7.767 -8.509 -17.308 1.00 89.06 101 THR A C 1
ATOM 782 O O . THR A 1 101 ? 6.919 -7.634 -17.482 1.00 89.06 101 THR A O 1
ATOM 785 N N . LYS A 1 102 ? 7.412 -9.768 -17.049 1.00 89.81 102 LYS A N 1
ATOM 786 C CA . LYS A 1 102 ? 6.010 -10.163 -16.930 1.00 89.81 102 LYS A CA 1
ATOM 787 C C . LYS A 1 102 ? 5.445 -9.655 -15.605 1.00 89.81 102 LYS A C 1
ATOM 789 O O . LYS A 1 102 ? 6.026 -9.865 -14.546 1.00 89.81 102 LYS A O 1
ATOM 794 N N . ALA A 1 103 ? 4.265 -9.038 -15.647 1.00 88.94 103 ALA A N 1
ATOM 795 C CA . ALA A 1 103 ? 3.664 -8.408 -14.466 1.00 88.94 103 ALA A CA 1
ATOM 796 C C . ALA A 1 103 ? 3.454 -9.356 -13.265 1.00 88.94 103 ALA A C 1
ATOM 798 O O . ALA A 1 103 ? 3.458 -8.902 -12.126 1.00 88.94 103 ALA A O 1
ATOM 799 N N . TYR A 1 104 ? 3.287 -10.665 -13.489 1.00 89.94 104 TYR A N 1
ATOM 800 C CA . TYR A 1 104 ? 3.117 -11.635 -12.400 1.00 89.94 104 TYR A CA 1
ATOM 801 C C . TYR A 1 104 ? 4.405 -11.911 -11.607 1.00 89.94 104 TYR A C 1
ATOM 803 O O . TYR A 1 104 ? 4.324 -12.458 -10.510 1.00 89.94 104 TYR A O 1
ATOM 811 N N . ASP A 1 105 ? 5.572 -11.523 -12.130 1.00 91.75 105 ASP A N 1
ATOM 812 C CA . ASP A 1 105 ? 6.854 -11.618 -11.424 1.00 91.75 105 ASP A CA 1
ATOM 813 C C . ASP A 1 105 ? 7.069 -10.434 -10.464 1.00 91.75 105 ASP A C 1
ATOM 815 O O . ASP A 1 105 ? 7.998 -10.444 -9.651 1.00 91.75 105 ASP A O 1
ATOM 819 N N . TYR A 1 106 ? 6.203 -9.414 -10.529 1.00 92.69 106 TYR A N 1
ATOM 820 C CA . TYR A 1 106 ? 6.280 -8.250 -9.658 1.00 92.69 106 TYR A CA 1
ATOM 821 C C . TYR A 1 106 ? 6.008 -8.625 -8.200 1.00 92.69 106 TYR A C 1
ATOM 823 O O . TYR A 1 106 ? 4.964 -9.188 -7.857 1.00 92.69 106 TYR A O 1
ATOM 831 N N . LYS A 1 107 ? 6.939 -8.249 -7.321 1.00 91.88 107 LYS A N 1
ATOM 832 C CA . LYS A 1 107 ? 6.824 -8.408 -5.869 1.00 91.88 107 LYS A CA 1
ATOM 833 C C . LYS A 1 107 ? 6.673 -7.026 -5.233 1.00 91.88 107 LYS A C 1
ATOM 835 O O . LYS A 1 107 ? 7.677 -6.321 -5.133 1.00 91.88 107 LYS A O 1
ATOM 840 N N . PRO A 1 108 ? 5.457 -6.630 -4.809 1.00 91.00 108 PRO A N 1
ATOM 841 C CA . PRO A 1 108 ? 5.249 -5.352 -4.139 1.00 91.00 108 PRO A CA 1
ATOM 842 C C . PRO A 1 108 ? 6.160 -5.216 -2.908 1.00 91.00 108 PRO A C 1
ATOM 844 O O . PRO A 1 108 ? 6.346 -6.207 -2.193 1.00 91.00 108 PRO A O 1
ATOM 847 N N . PRO A 1 109 ? 6.728 -4.027 -2.647 1.00 91.06 109 PRO A N 1
ATOM 848 C CA . PRO A 1 109 ? 7.586 -3.818 -1.491 1.00 91.06 109 PRO A CA 1
ATOM 849 C C . PRO A 1 109 ? 6.766 -3.769 -0.194 1.00 91.06 109 PRO A C 1
ATOM 851 O O . PRO A 1 109 ? 5.554 -3.545 -0.201 1.00 91.06 109 PRO A O 1
ATOM 854 N N . GLY A 1 110 ? 7.451 -3.928 0.937 1.00 88.62 110 GLY A N 1
ATOM 855 C CA . GLY A 1 110 ? 6.852 -3.827 2.266 1.00 88.62 110 GLY A CA 1
ATOM 856 C C . GLY A 1 110 ? 6.564 -5.169 2.942 1.00 88.62 110 GLY A C 1
ATOM 857 O O . GLY A 1 110 ? 6.904 -6.236 2.427 1.00 88.62 110 GLY A O 1
ATOM 858 N N . PRO A 1 111 ? 5.988 -5.124 4.155 1.00 89.44 111 PRO A N 1
ATOM 859 C CA . PRO A 1 111 ? 5.751 -6.321 4.942 1.00 89.44 111 PRO A CA 1
ATOM 860 C C . PRO A 1 111 ? 4.609 -7.166 4.354 1.00 89.44 111 PRO A C 1
ATOM 862 O O . PRO A 1 111 ? 3.741 -6.646 3.648 1.00 89.44 111 PRO A O 1
ATOM 865 N N . PRO A 1 112 ? 4.539 -8.459 4.710 1.00 90.81 112 PRO A N 1
ATOM 866 C CA . PRO A 1 112 ? 3.378 -9.286 4.410 1.00 90.81 112 PRO A CA 1
ATOM 867 C C . PRO A 1 112 ? 2.072 -8.659 4.917 1.00 90.81 112 PRO A C 1
ATOM 869 O O . PRO A 1 112 ? 2.029 -8.055 5.991 1.00 90.81 112 PRO A O 1
ATOM 872 N N . VAL A 1 113 ? 0.985 -8.857 4.167 1.00 92.44 113 VAL A N 1
ATOM 873 C CA . VAL A 1 113 ? -0.352 -8.385 4.556 1.00 92.44 113 VAL A CA 1
ATOM 874 C C . VAL A 1 113 ? -0.770 -9.025 5.882 1.00 92.44 113 VAL A C 1
ATOM 876 O O . VAL A 1 113 ? -0.728 -10.249 6.035 1.00 92.44 113 VAL A O 1
ATOM 879 N N . TYR A 1 114 ? -1.204 -8.195 6.833 1.00 93.00 114 TYR A N 1
ATOM 880 C CA . TYR A 1 114 ? -1.758 -8.657 8.104 1.00 93.00 114 TYR A CA 1
ATOM 881 C C . TYR A 1 114 ? -3.001 -9.529 7.879 1.00 93.00 114 TYR A C 1
ATOM 883 O O . TYR A 1 114 ? -3.906 -9.157 7.132 1.00 93.00 114 TYR A O 1
ATOM 891 N N . LYS A 1 115 ? -3.056 -10.677 8.560 1.00 91.12 115 LYS A N 1
ATOM 892 C CA . LYS A 1 115 ? -4.186 -11.607 8.514 1.00 91.12 115 LYS A CA 1
ATOM 893 C C . LYS A 1 115 ? -4.936 -11.554 9.850 1.00 91.12 115 LYS A C 1
ATOM 895 O O . LYS A 1 115 ? -4.357 -11.982 10.848 1.00 91.12 115 LYS A O 1
ATOM 900 N N . PRO A 1 116 ? -6.177 -11.038 9.889 1.00 87.56 116 PRO A N 1
ATOM 901 C CA . PRO A 1 116 ? -6.980 -11.066 11.104 1.00 87.56 116 PRO A CA 1
ATOM 902 C C . PRO A 1 116 ? -7.347 -12.501 11.500 1.00 87.56 116 PRO A C 1
ATOM 904 O O . PRO A 1 116 ? -7.398 -13.405 10.661 1.00 87.56 116 PRO A O 1
ATOM 907 N N . SER A 1 117 ? -7.616 -12.691 12.787 1.00 82.94 117 SER A N 1
ATOM 908 C CA . SER A 1 117 ? -8.128 -13.940 13.358 1.00 82.94 117 SER A CA 1
ATOM 909 C C . SER A 1 117 ? -9.446 -14.382 12.705 1.00 82.94 117 SER A C 1
ATOM 911 O O . SER A 1 117 ? -10.246 -13.574 12.242 1.00 82.94 117 SER A O 1
ATOM 913 N N . THR A 1 118 ? -9.676 -15.691 12.630 1.00 77.44 118 THR A N 1
ATOM 914 C CA . THR A 1 118 ? -10.927 -16.269 12.120 1.00 77.44 118 THR A CA 1
ATOM 915 C C . THR A 1 118 ? -11.943 -16.486 13.247 1.00 77.44 118 THR A C 1
ATOM 917 O O . THR A 1 118 ? -11.529 -16.879 14.338 1.00 77.44 118 THR A O 1
ATOM 920 N N . PRO A 1 119 ? -13.262 -16.340 12.994 1.00 68.56 119 PRO A N 1
ATOM 921 C CA . PRO A 1 119 ? -13.895 -16.013 11.714 1.00 68.56 119 PRO A CA 1
ATOM 922 C C . PRO A 1 119 ? -13.836 -14.515 11.382 1.00 68.56 119 PRO A C 1
ATOM 924 O O . PRO A 1 119 ? -13.925 -13.670 12.263 1.00 68.56 119 PRO A O 1
ATOM 927 N N . ASN A 1 120 ? -13.756 -14.189 10.086 1.00 62.88 120 ASN A N 1
ATOM 928 C CA . ASN A 1 120 ? -13.895 -12.817 9.593 1.00 62.88 120 ASN A CA 1
ATOM 929 C C . ASN A 1 120 ? -15.325 -12.322 9.836 1.00 62.88 120 ASN A C 1
ATOM 931 O O . ASN A 1 120 ? -16.197 -12.453 8.976 1.00 62.88 120 ASN A O 1
ATOM 935 N N . VAL A 1 121 ? -15.583 -11.770 11.018 1.00 65.75 121 VAL A N 1
ATOM 936 C CA . VAL A 1 121 ? -16.893 -11.205 11.330 1.00 65.75 121 VAL A CA 1
ATOM 937 C C . VAL A 1 121 ? -17.049 -9.909 10.539 1.00 65.75 121 VAL A C 1
ATOM 939 O O . VAL A 1 121 ? -16.312 -8.945 10.752 1.00 65.75 121 VAL A O 1
ATOM 942 N N . LYS A 1 122 ? -18.028 -9.864 9.626 1.00 60.84 122 LYS A N 1
ATOM 943 C CA . LYS A 1 122 ? -18.533 -8.592 9.097 1.00 60.84 122 LYS A CA 1
ATOM 944 C C . LYS A 1 122 ? -19.189 -7.853 10.258 1.00 60.84 122 LYS A C 1
ATOM 946 O O . LYS A 1 122 ? -20.306 -8.179 10.649 1.00 60.84 122 LYS A O 1
ATOM 951 N N . LEU A 1 123 ? -18.484 -6.883 10.827 1.00 63.97 123 LEU A N 1
ATOM 9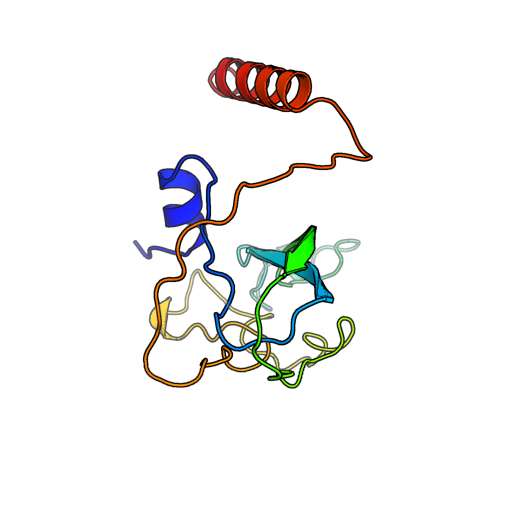52 C CA . LEU A 1 123 ? -19.079 -5.986 11.809 1.00 63.97 123 LEU A CA 1
ATOM 953 C C . LEU A 1 123 ? -20.148 -5.141 11.109 1.00 63.97 123 LEU A C 1
ATOM 955 O O . LEU A 1 123 ? -19.944 -4.685 9.979 1.00 63.97 123 LEU A O 1
ATOM 959 N N . ALA A 1 124 ? -21.284 -4.939 11.778 1.00 64.06 124 ALA A N 1
ATOM 960 C CA . ALA A 1 124 ? -22.273 -3.975 11.320 1.00 64.06 124 ALA A CA 1
ATOM 961 C C . ALA A 1 124 ? -21.591 -2.599 11.178 1.00 64.06 124 ALA A C 1
ATOM 963 O O . ALA A 1 124 ? -20.776 -2.241 12.038 1.00 64.06 124 ALA A O 1
ATOM 964 N N . PRO A 1 125 ? -21.871 -1.832 10.108 1.00 58.75 125 PRO A N 1
ATOM 965 C CA . PRO A 1 125 ? -21.282 -0.514 9.944 1.00 58.75 125 PRO A CA 1
ATOM 966 C C . PRO A 1 125 ? -21.662 0.356 11.140 1.00 58.75 125 PRO A C 1
ATOM 968 O O . PRO A 1 125 ? -22.841 0.603 11.383 1.00 58.75 125 PRO A O 1
ATOM 971 N N . LEU A 1 126 ? -20.666 0.830 11.884 1.00 60.78 126 LEU A N 1
ATOM 972 C CA . LEU A 1 126 ? -20.903 1.908 12.832 1.00 60.78 126 LEU A CA 1
ATOM 973 C C . LEU A 1 126 ? -21.200 3.197 12.053 1.00 60.78 126 LEU A C 1
ATOM 975 O O . LEU A 1 126 ? -20.689 3.363 10.936 1.00 60.78 126 LEU A O 1
ATOM 979 N N . PRO A 1 127 ? -22.006 4.117 12.614 1.00 64.44 127 PRO A N 1
ATOM 980 C CA . PRO A 1 127 ? -22.237 5.410 11.992 1.00 64.44 127 PRO A CA 1
ATOM 981 C C . PRO A 1 127 ? -20.892 6.090 11.722 1.00 64.44 127 PRO A C 1
ATOM 983 O O . PRO A 1 127 ? -20.092 6.303 12.635 1.00 64.44 127 PRO A O 1
ATOM 986 N N . LYS A 1 128 ? -20.618 6.418 10.455 1.00 60.50 128 LYS A N 1
ATOM 987 C CA . LYS A 1 128 ? -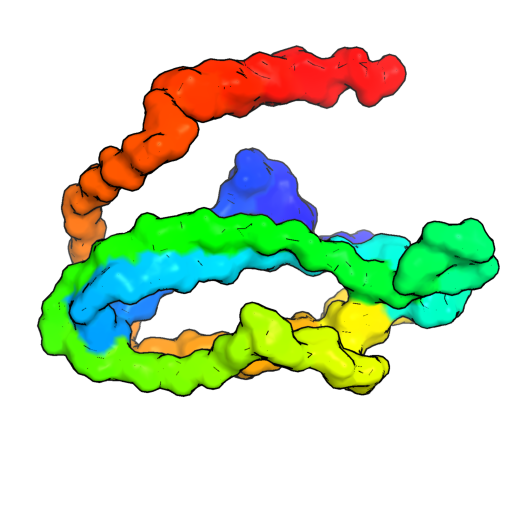19.421 7.179 10.092 1.00 60.50 128 LYS A CA 1
ATOM 988 C C . LYS A 1 128 ? -19.606 8.612 10.583 1.00 60.50 128 LYS A C 1
ATOM 990 O O . LYS A 1 128 ? -20.396 9.352 10.006 1.00 60.50 128 LYS A O 1
ATOM 995 N N . LYS A 1 129 ? -18.863 9.017 11.611 1.00 64.06 129 LYS A N 1
ATOM 996 C CA . LYS A 1 129 ? -18.731 10.430 11.973 1.00 64.06 129 LYS A CA 1
ATOM 997 C C . LYS A 1 129 ? -17.496 10.985 11.270 1.00 64.06 129 LYS A C 1
ATOM 999 O O . LYS A 1 129 ? -16.372 10.652 11.633 1.00 64.06 129 LYS A O 1
ATOM 1004 N N . VAL A 1 130 ? -17.710 11.767 10.215 1.00 64.44 130 VAL A N 1
ATOM 1005 C CA . VAL A 1 130 ? -16.623 12.476 9.533 1.00 64.44 130 VAL A CA 1
ATOM 1006 C C . VAL A 1 130 ? -16.329 13.736 10.337 1.00 64.44 130 VAL A C 1
ATOM 1008 O O . VAL A 1 130 ? -17.113 14.679 10.326 1.00 64.44 130 VAL A O 1
ATOM 1011 N N . GLU A 1 131 ? -15.211 13.739 11.052 1.00 63.41 131 GLU A N 1
ATOM 1012 C CA . GLU A 1 131 ? -14.659 14.945 11.665 1.00 63.41 131 GLU A CA 1
ATOM 1013 C C . GLU A 1 131 ? -13.561 15.456 10.729 1.00 63.41 131 GLU A C 1
ATOM 1015 O O . GLU A 1 131 ? -12.468 14.897 10.680 1.00 63.41 131 GLU A O 1
ATOM 1020 N N . SER A 1 132 ? -13.881 16.457 9.905 1.00 57.62 132 SER A N 1
ATOM 1021 C CA . SER A 1 132 ? -12.902 17.087 9.016 1.00 57.62 132 SER A CA 1
ATOM 1022 C C . SER A 1 132 ? -12.269 18.288 9.719 1.00 57.62 132 SER A C 1
ATOM 1024 O O . SER A 1 132 ? -12.974 19.262 9.981 1.00 57.62 132 SER A O 1
ATOM 1026 N N . PRO A 1 133 ? -10.954 18.273 9.998 1.00 53.88 133 PRO A N 1
ATOM 1027 C CA . PRO A 1 133 ? -10.232 19.479 10.390 1.00 53.88 133 PRO A CA 1
ATOM 1028 C C . PRO A 1 133 ? -9.827 20.351 9.185 1.00 53.88 133 PRO A C 1
ATOM 1030 O O . PRO A 1 133 ? -9.305 21.439 9.390 1.00 53.88 133 PRO A O 1
ATOM 1033 N N . MET A 1 134 ? -10.021 19.882 7.942 1.00 55.72 134 MET A N 1
ATOM 1034 C CA . MET A 1 134 ? -9.383 20.435 6.731 1.00 55.72 134 MET A CA 1
ATOM 1035 C C . MET A 1 134 ? -10.362 20.974 5.671 1.00 55.72 134 MET A C 1
ATOM 1037 O O . MET A 1 134 ? -9.919 21.405 4.612 1.00 55.72 134 MET A O 1
ATOM 1041 N N . GLY A 1 135 ? -11.676 20.984 5.925 1.00 60.94 135 GLY A N 1
ATOM 1042 C CA . GLY A 1 135 ? -12.644 21.556 4.980 1.00 60.94 135 GLY A CA 1
ATOM 1043 C C . GLY A 1 135 ? -14.029 20.912 4.990 1.00 60.94 135 GLY A C 1
ATOM 1044 O O . GLY A 1 135 ? -14.298 19.967 5.732 1.00 60.94 135 GLY A O 1
ATOM 1045 N N . SER A 1 136 ? -14.921 21.458 4.161 1.00 73.69 136 SER A N 1
ATOM 1046 C CA . SER A 1 136 ? -16.309 21.010 4.010 1.00 73.69 136 SER A CA 1
ATOM 1047 C C . SER A 1 136 ? -16.409 19.868 2.989 1.00 73.69 136 SER A C 1
ATOM 1049 O O . SER A 1 136 ? -16.014 20.075 1.841 1.00 73.69 136 SER A O 1
ATOM 1051 N N . PRO A 1 137 ? -17.029 18.718 3.326 1.00 71.44 137 PRO A N 1
ATOM 1052 C CA . PRO A 1 137 ? -17.283 17.641 2.363 1.00 71.44 137 PRO A CA 1
ATOM 1053 C C . PRO A 1 137 ? -18.006 18.105 1.088 1.00 71.44 137 PRO A C 1
ATOM 1055 O O . PRO A 1 137 ? -17.764 17.578 0.005 1.00 71.44 137 PRO A O 1
ATOM 1058 N N . ALA A 1 138 ? -18.865 19.125 1.196 1.00 76.06 138 ALA A N 1
ATOM 1059 C CA . ALA A 1 138 ? -19.546 19.712 0.045 1.00 76.06 138 ALA A CA 1
ATOM 1060 C C . ALA A 1 138 ? -18.581 20.474 -0.884 1.00 76.06 138 ALA A C 1
ATOM 1062 O O . ALA A 1 138 ? -18.759 20.459 -2.102 1.00 76.06 138 ALA A O 1
ATOM 1063 N N . ALA A 1 139 ? -17.550 21.118 -0.326 1.00 72.62 139 ALA A N 1
ATOM 1064 C CA . ALA A 1 139 ? -16.518 21.806 -1.099 1.00 72.62 1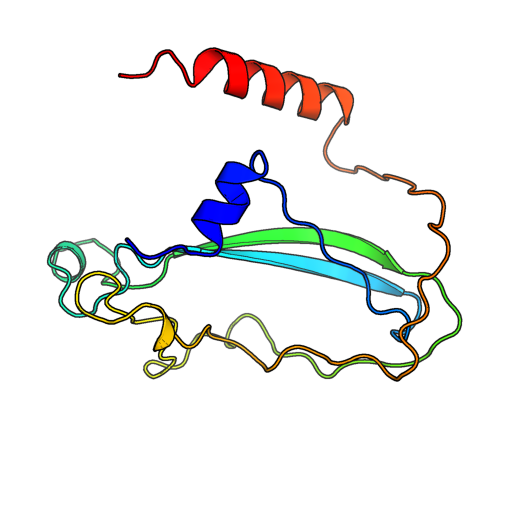39 ALA A CA 1
ATOM 1065 C C . ALA A 1 139 ? -15.605 20.805 -1.827 1.00 72.62 139 ALA A C 1
ATOM 1067 O O . ALA A 1 139 ? -15.322 20.996 -3.011 1.00 72.62 139 ALA A O 1
ATOM 1068 N N . ASP A 1 140 ? -15.236 19.702 -1.170 1.00 71.44 140 ASP A N 1
ATOM 1069 C CA . ASP A 1 140 ? -14.461 18.619 -1.791 1.00 71.44 140 ASP A CA 1
ATOM 1070 C C . ASP A 1 140 ? -15.231 17.981 -2.957 1.00 71.44 140 ASP A C 1
ATOM 1072 O O . ASP A 1 140 ? -14.684 17.748 -4.039 1.00 71.44 140 ASP A O 1
ATOM 1076 N N . GLU A 1 141 ? -16.535 17.745 -2.777 1.00 75.62 141 GLU A N 1
ATOM 1077 C CA . GLU A 1 141 ? -17.385 17.206 -3.838 1.00 75.62 141 GLU A CA 1
ATOM 1078 C C . GLU A 1 141 ? -17.546 18.195 -5.005 1.00 75.62 141 GLU A C 1
ATOM 1080 O O . GLU A 1 141 ? -17.532 17.791 -6.175 1.00 75.62 141 GLU A O 1
ATOM 1085 N N . ALA A 1 142 ? -17.661 19.494 -4.715 1.00 77.88 142 ALA A N 1
ATOM 1086 C CA . ALA A 1 142 ? -17.710 20.537 -5.734 1.00 77.88 142 ALA A CA 1
ATOM 1087 C C . ALA A 1 142 ? -16.407 20.597 -6.549 1.00 77.88 142 ALA A C 1
ATOM 1089 O O . ALA A 1 142 ? -16.472 20.618 -7.782 1.00 77.88 142 ALA A O 1
ATOM 1090 N N . TYR A 1 143 ? -15.244 20.536 -5.893 1.00 71.56 143 TYR A N 1
ATOM 1091 C CA . TYR A 1 143 ? -13.934 20.475 -6.550 1.00 71.56 143 TYR A CA 1
ATOM 1092 C C . TYR A 1 143 ? -13.785 19.218 -7.424 1.00 71.56 143 TYR A C 1
ATOM 1094 O O . TYR A 1 143 ? -13.400 19.296 -8.591 1.00 71.56 143 TYR A O 1
ATOM 1102 N N . ALA A 1 144 ? -14.187 18.046 -6.928 1.00 70.38 144 ALA A N 1
ATOM 1103 C CA . ALA A 1 144 ? 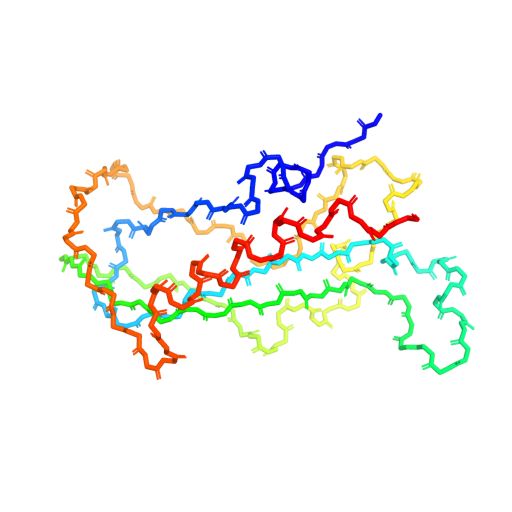-14.152 16.821 -7.728 1.00 70.38 144 ALA A CA 1
ATOM 1104 C C . ALA A 1 144 ? -15.032 16.922 -8.994 1.00 70.38 144 ALA A C 1
ATOM 1106 O O . ALA A 1 144 ? -14.674 16.406 -10.057 1.00 70.38 144 ALA A O 1
ATOM 1107 N N . LYS A 1 145 ? -16.182 17.607 -8.911 1.00 76.25 145 LYS A N 1
ATOM 1108 C CA . LYS A 1 145 ? -17.085 17.843 -10.053 1.00 76.25 145 LYS A CA 1
ATOM 1109 C C . LYS A 1 145 ? -16.534 18.845 -11.068 1.00 76.25 145 LYS A C 1
ATOM 1111 O O . LYS A 1 145 ? -16.916 18.760 -12.236 1.00 76.25 145 LYS A O 1
ATOM 1116 N N . THR A 1 146 ? -15.704 19.811 -10.671 1.00 72.06 146 THR A N 1
ATOM 1117 C CA . THR A 1 146 ? -15.052 20.723 -11.631 1.00 72.06 146 THR A CA 1
ATOM 1118 C C . THR A 1 146 ? -13.927 20.009 -12.373 1.00 72.06 146 THR A C 1
ATOM 1120 O O . THR A 1 146 ? -13.846 20.120 -13.594 1.00 72.06 146 THR A O 1
ATOM 1123 N N . TRP A 1 147 ? -13.149 19.175 -11.679 1.00 61.34 147 TRP A N 1
ATOM 1124 C CA . TRP A 1 147 ? -12.093 18.369 -12.298 1.00 61.34 147 TRP A CA 1
ATOM 1125 C C . TRP A 1 147 ? -12.649 17.354 -13.309 1.00 61.34 147 TRP A C 1
ATOM 1127 O O . TRP A 1 147 ? -12.187 17.286 -14.446 1.00 61.34 147 TRP A O 1
ATOM 1137 N N . ARG A 1 148 ? -13.727 16.638 -12.952 1.00 62.00 148 ARG A N 1
ATOM 1138 C CA . ARG A 1 148 ? -14.410 15.693 -13.861 1.00 62.00 148 ARG A CA 1
ATOM 1139 C C . ARG A 1 148 ? -15.027 16.352 -15.098 1.00 62.00 148 ARG A C 1
ATOM 1141 O O . ARG A 1 148 ? -15.133 15.696 -16.126 1.00 62.00 148 ARG A O 1
ATOM 1148 N N . ARG A 1 149 ? -15.439 17.623 -15.012 1.00 56.16 149 ARG A N 1
ATOM 1149 C CA . ARG A 1 149 ? -15.984 18.377 -16.156 1.00 56.16 149 ARG A CA 1
ATOM 1150 C C . ARG A 1 149 ? -14.901 18.935 -17.080 1.00 56.16 149 ARG A C 1
ATOM 1152 O O . ARG A 1 149 ? -15.146 19.052 -18.273 1.00 56.16 149 ARG A O 1
ATOM 1159 N N . ASN A 1 150 ? -13.724 19.260 -16.546 1.00 52.44 150 ASN A N 1
ATOM 1160 C CA . ASN A 1 150 ? -12.640 19.877 -17.317 1.00 52.44 150 ASN A CA 1
ATOM 1161 C C . ASN A 1 150 ? -11.619 18.865 -17.868 1.00 52.44 150 ASN A C 1
ATOM 1163 O O . ASN A 1 150 ? -10.918 19.182 -18.825 1.00 52.44 150 ASN A O 1
ATOM 1167 N N . GLY A 1 151 ? -11.576 17.635 -17.341 1.00 49.66 151 GLY A N 1
ATOM 1168 C CA . GLY A 1 151 ? -10.699 16.557 -17.821 1.00 49.66 151 GLY A CA 1
ATOM 1169 C C . GLY A 1 151 ? -11.014 16.009 -19.222 1.00 49.66 151 GLY A C 1
ATOM 1170 O O . GLY A 1 151 ? -10.314 15.118 -19.685 1.00 49.66 151 GLY A O 1
ATOM 1171 N N . SER A 1 152 ? -12.040 16.525 -19.910 1.00 49.38 152 SER A N 1
ATOM 1172 C CA . SER A 1 152 ? -12.326 16.217 -21.321 1.00 49.38 152 SER A CA 1
ATOM 1173 C C . SER A 1 152 ? -11.859 17.310 -22.296 1.00 49.38 152 SER A C 1
ATOM 1175 O O . SER A 1 152 ? -12.220 17.257 -23.469 1.00 49.38 152 SER A O 1
ATOM 1177 N N . LYS A 1 153 ? -11.137 18.341 -21.825 1.00 42.31 153 LYS A N 1
ATOM 1178 C CA . LYS A 1 153 ? -10.680 19.484 -22.643 1.00 42.31 153 LYS A CA 1
ATOM 1179 C C . LYS A 1 153 ? -9.172 19.753 -22.551 1.00 42.31 153 LYS A C 1
ATOM 1181 O O . LYS A 1 153 ? -8.742 20.893 -22.692 1.00 42.31 153 LYS A O 1
ATOM 1186 N N . SER A 1 154 ? -8.366 18.722 -22.320 1.00 44.59 154 SER A N 1
ATOM 1187 C CA . SER A 1 154 ? -6.909 18.818 -22.463 1.00 44.59 154 SER A CA 1
ATOM 1188 C C . SER A 1 154 ? -6.396 17.722 -23.395 1.00 44.59 154 SER A C 1
ATOM 1190 O O . SER A 1 154 ? -5.926 16.676 -22.947 1.00 44.59 154 SER A O 1
ATOM 1192 N N . SER A 1 155 ? -6.537 17.993 -24.690 1.00 39.66 155 SER A N 1
ATOM 1193 C CA . SER A 1 155 ? -5.744 17.466 -25.805 1.00 39.66 155 SER A CA 1
ATOM 1194 C C . SER A 1 155 ? -5.743 18.523 -26.897 1.00 39.66 155 SER A C 1
ATOM 1196 O O . SER A 1 155 ? -6.874 18.950 -27.236 1.00 39.66 155 SER A O 1
#

Foldseek 3Di:
DDDDPVNVCVVVVNDDDDDDQQQADFAKDKDKDKDKAQQQLAQPDPLQVDPPPPGGWIDIDIDIDIDTDDDDHHDDDDADDPPPQPVDPPQDQTRDDPPPDDPVVHDHGGDPDDDHDPDRDPDDDDPDDDDDPPDDPVVVVVVSVVCVVCVVPDD

Sequence (155 aa):
MHVWSSDKFLKDNAKWTVTVPHDIAPRKYVVRHENLALHFASKTDPIAMMPGMGGAGAQSFVMCANVQVSGQRTTTPKGVKFPPAYSSPNDPGIFFDIYHTKAYDYKPPGPPVYKPSTPNVKLAPLPKKVESPMGSPAADEAYAKTWRRNGSKSS